Protein AF-A0A7M3M9A0-F1 (afdb_monomer)

pLDDT: mean 87.12, std 10.31, range [49.78, 96.56]

Sequence (170 aa):
MEAQPAGRWWDAVRVPTLIGERALSLLGGESGPVIEDTYGAVWYWLVPLGAAADWTLQRVLSEGAYVAVPPLDRTLGPGPHWRVPFTSDRCLTDAARLHTALLAAMTTVKHCQRCERLTADAVAVGDVHGASGAGRTFYACAACAPCFPRRRDPLAELAATRRALREGRA

Solvent-accessible surface area (backbone atoms only — not comparable to full-atom values): 9447 Å² total; per-residue (Å²): 115,45,79,41,66,22,47,75,78,26,22,30,42,52,33,50,40,72,46,38,56,45,18,48,67,67,44,48,92,66,53,24,20,27,37,35,23,65,80,75,46,30,26,35,38,36,22,54,56,70,62,59,72,84,57,94,52,102,30,65,36,32,74,94,32,74,45,71,44,46,55,88,84,36,63,58,71,84,36,54,11,30,74,34,61,76,39,94,92,33,68,45,20,59,44,71,62,51,52,53,25,42,56,52,20,63,72,47,43,38,58,11,77,80,80,71,43,73,27,73,59,49,38,81,59,49,66,47,80,46,101,81,72,72,52,51,76,39,32,15,30,65,88,51,42,79,77,47,71,78,74,78,56,65,68,59,52,53,51,50,53,56,47,54,60,55,64,78,70,112

Foldseek 3Di:
DDKDAAAPFWKKFKAAQQLVVQLCVQCPPLAFWKKQFQVVNIIIFTAGRCQCVPPPDPGIHHGPDIDDADDQPFQDDHGIGIVPGHDPVRNHHRPVSSVVSSVVSVVQWDQAPPPRDTDNQWDFQDWQDDPPGPIRTHTHHPVCSVVGDPDDDVVVVVVVVVVVVVVVVD

Mean predicted aligned error: 8.73 Å

Secondary structure (DSSP, 8-state):
-EEEETTSSEEEEEEEHHHHHHHHHHHGGG---EEEETTTTEEEEEEETTTTTT--STTEE-TT-EEEEPPTT--S-SSEEEEE--BTTBSS--HHHHHHHHHHHHHH-EEBTTT--EESSPEEEEEE--TTS--EEEEE-TTTGGGSPPPP-HHHHHHHHHHHHHHTT-

Radius of gyration: 22.76 Å; Cα contacts (8 Å, |Δi|>4): 315; chains: 1; bounding box: 50×33×74 Å

Structure (mmCIF, N/CA/C/O backbone):
data_AF-A0A7M3M9A0-F1
#
_entry.id   AF-A0A7M3M9A0-F1
#
loop_
_atom_site.group_PDB
_atom_site.id
_atom_site.type_symbol
_atom_site.label_atom_id
_atom_site.label_alt_id
_atom_site.label_comp_id
_atom_site.label_asym_id
_atom_site.label_entity_id
_atom_site.label_seq_id
_atom_site.pdbx_PDB_ins_code
_atom_site.Cartn_x
_atom_site.Cartn_y
_atom_site.Cartn_z
_atom_site.occupancy
_atom_site.B_iso_or_equiv
_atom_site.auth_seq_id
_atom_site.auth_comp_id
_atom_site.auth_asym_id
_atom_site.auth_atom_id
_atom_site.pdbx_PDB_model_num
ATOM 1 N N . MET A 1 1 ? -6.427 -13.133 18.138 1.00 83.69 1 MET A N 1
ATOM 2 C CA . MET A 1 1 ? -6.920 -12.369 16.974 1.00 83.69 1 MET A CA 1
ATOM 3 C C . MET A 1 1 ? -8.295 -11.885 17.345 1.00 83.69 1 MET A C 1
ATOM 5 O O . MET A 1 1 ? -9.041 -12.672 17.915 1.00 83.69 1 MET A O 1
ATOM 9 N N . GLU A 1 2 ? -8.601 -10.628 17.070 1.00 90.12 2 GLU A N 1
ATOM 10 C CA . GLU A 1 2 ? -9.883 -10.039 17.443 1.00 90.12 2 GLU A CA 1
ATOM 11 C C . GLU A 1 2 ? -10.451 -9.269 16.254 1.00 90.12 2 GLU A C 1
ATOM 13 O O . GLU A 1 2 ? -9.738 -8.498 15.613 1.00 90.12 2 GLU A O 1
ATOM 18 N N . ALA A 1 3 ? -11.716 -9.514 15.919 1.00 91.12 3 ALA A N 1
ATOM 19 C CA . ALA A 1 3 ? -12.400 -8.751 14.885 1.00 91.12 3 ALA A CA 1
ATOM 20 C C . ALA A 1 3 ? -12.836 -7.408 15.478 1.00 91.12 3 ALA A C 1
ATOM 22 O O . ALA A 1 3 ? -13.694 -7.371 16.357 1.00 91.12 3 ALA A O 1
ATOM 23 N N . GLN A 1 4 ? -12.244 -6.317 14.998 1.00 91.81 4 GLN A N 1
ATOM 24 C CA . GLN A 1 4 ? -12.553 -4.966 15.459 1.00 91.81 4 GLN A CA 1
ATOM 25 C C . GLN A 1 4 ? -13.416 -4.236 14.427 1.00 91.81 4 GLN A C 1
ATOM 27 O O . GLN A 1 4 ? -13.124 -4.332 13.229 1.00 91.81 4 GLN A O 1
ATOM 32 N N . PRO A 1 5 ? -14.464 -3.512 14.860 1.00 92.00 5 PRO A N 1
ATOM 33 C CA . PRO A 1 5 ? -15.288 -2.725 13.956 1.00 92.00 5 PRO A CA 1
ATOM 34 C C . PRO A 1 5 ? -14.507 -1.506 13.453 1.00 92.00 5 PRO A C 1
ATOM 36 O O . PRO A 1 5 ? -14.007 -0.705 14.249 1.00 92.00 5 PRO A O 1
ATOM 39 N N . ALA A 1 6 ? -14.437 -1.351 12.134 1.00 89.69 6 ALA A N 1
ATOM 40 C CA . ALA A 1 6 ? -14.007 -0.106 11.516 1.00 89.69 6 ALA A CA 1
ATOM 41 C C . ALA A 1 6 ? -15.109 0.964 11.662 1.00 89.69 6 ALA A C 1
ATOM 43 O O . ALA A 1 6 ? -16.264 0.653 11.960 1.00 89.69 6 ALA A O 1
ATOM 44 N N . GLY A 1 7 ? -14.754 2.240 11.519 1.00 85.00 7 GLY A N 1
ATOM 45 C CA . GLY A 1 7 ? -15.689 3.357 11.678 1.00 85.00 7 GLY A CA 1
ATOM 46 C C . GLY A 1 7 ? -16.005 3.740 13.131 1.00 85.00 7 GLY A C 1
ATOM 47 O O . GLY A 1 7 ? -16.738 4.696 13.362 1.00 85.00 7 GLY A O 1
ATOM 48 N N . ARG A 1 8 ? -15.461 3.030 14.134 1.00 87.81 8 ARG A N 1
ATOM 49 C CA . ARG A 1 8 ? -15.677 3.362 15.557 1.00 87.81 8 ARG A CA 1
ATOM 50 C C . ARG A 1 8 ? -14.569 4.230 16.150 1.00 87.81 8 ARG A C 1
ATOM 52 O O . ARG A 1 8 ? -14.847 5.183 16.870 1.00 87.81 8 ARG A O 1
ATOM 59 N N . TRP A 1 9 ? -13.319 3.879 15.864 1.00 88.88 9 TRP A N 1
ATOM 60 C CA . TRP A 1 9 ? -12.129 4.594 16.352 1.00 88.88 9 TRP A CA 1
ATOM 61 C C . TRP A 1 9 ? -11.147 4.939 15.235 1.00 88.88 9 TRP A C 1
ATOM 63 O O . TRP A 1 9 ? -10.351 5.865 15.364 1.00 88.88 9 TRP A O 1
ATOM 73 N N . TRP A 1 10 ? -11.208 4.185 14.146 1.00 92.62 10 TRP A N 1
ATOM 74 C CA . TRP A 1 10 ? -10.386 4.317 12.957 1.00 92.62 10 TRP A CA 1
ATOM 75 C C . TRP A 1 10 ? -11.162 3.755 11.771 1.00 92.62 10 TRP A C 1
ATOM 77 O O . TRP A 1 10 ? -12.044 2.909 11.946 1.00 92.62 10 TRP A O 1
ATOM 87 N N . ASP A 1 11 ? -10.795 4.198 10.577 1.00 93.12 11 ASP A N 1
ATOM 88 C CA . ASP A 1 11 ? -11.141 3.513 9.334 1.00 93.12 11 ASP A CA 1
ATOM 89 C C . ASP A 1 11 ? -9.946 2.682 8.870 1.00 93.12 11 ASP A C 1
ATOM 91 O O . ASP A 1 11 ? -8.807 2.914 9.289 1.00 93.12 11 ASP A O 1
ATOM 95 N N . ALA A 1 12 ? -10.192 1.690 8.018 1.00 93.75 12 ALA A N 1
ATOM 96 C CA . ALA A 1 12 ? -9.127 0.891 7.432 1.00 93.75 12 ALA A CA 1
ATOM 97 C C . ALA A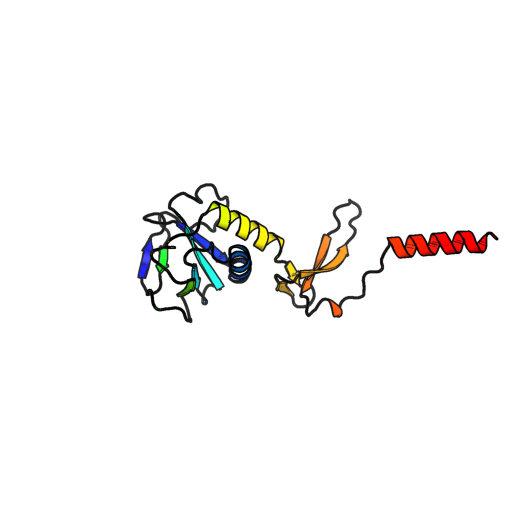 1 12 ? -9.095 1.005 5.914 1.00 93.75 12 ALA A C 1
ATOM 99 O O . ALA A 1 12 ? -10.117 0.903 5.247 1.00 93.75 12 ALA A O 1
ATOM 100 N N . VAL A 1 13 ? -7.903 1.140 5.343 1.00 94.44 13 VAL A N 1
ATOM 101 C CA . VAL A 1 13 ? -7.712 1.128 3.890 1.00 94.44 13 VAL A CA 1
ATOM 102 C C . VAL A 1 13 ? -7.160 -0.231 3.468 1.00 94.44 13 VAL A C 1
ATOM 104 O O . VAL A 1 13 ? -6.024 -0.574 3.793 1.00 94.44 13 VAL A O 1
ATOM 107 N N . ARG A 1 14 ? -7.967 -1.002 2.731 1.00 94.50 14 ARG A N 1
ATOM 108 C CA . ARG A 1 14 ? -7.664 -2.347 2.223 1.00 94.50 14 ARG A CA 1
ATOM 109 C C . ARG A 1 14 ? -6.987 -2.301 0.855 1.00 94.50 14 ARG A C 1
ATOM 111 O O . ARG A 1 14 ? -7.600 -1.938 -0.152 1.00 94.50 14 ARG A O 1
ATOM 118 N N . VAL A 1 15 ? -5.751 -2.780 0.776 1.00 93.25 15 VAL A N 1
ATOM 119 C CA . VAL A 1 15 ? -4.895 -2.652 -0.414 1.00 93.25 15 VAL A CA 1
ATOM 120 C C . VAL A 1 15 ? -4.300 -4.013 -0.801 1.00 93.25 15 VAL A C 1
ATOM 122 O O . VAL A 1 15 ? -3.908 -4.754 0.091 1.00 93.25 15 VAL A O 1
ATOM 125 N N . PRO A 1 16 ? -4.206 -4.389 -2.094 1.00 92.38 16 PRO A N 1
ATOM 126 C CA . PRO A 1 16 ? -3.502 -5.610 -2.506 1.00 92.38 16 PRO A CA 1
ATOM 127 C C . PRO A 1 16 ? -2.022 -5.579 -2.101 1.00 92.38 16 PRO A C 1
ATOM 129 O O . PRO A 1 16 ? -1.397 -4.529 -2.254 1.00 92.38 16 PRO A O 1
ATOM 132 N N . THR A 1 17 ? -1.458 -6.716 -1.667 1.00 92.12 17 THR A N 1
ATOM 133 C CA . THR A 1 17 ? -0.090 -6.823 -1.111 1.00 92.12 17 THR A CA 1
ATOM 134 C C . THR A 1 17 ? 0.947 -6.045 -1.914 1.00 92.12 17 THR A C 1
ATOM 136 O O . THR A 1 17 ? 1.614 -5.191 -1.354 1.00 92.12 17 THR A O 1
ATOM 139 N N . LEU A 1 18 ? 1.033 -6.236 -3.234 1.00 89.94 18 LEU A N 1
ATOM 140 C CA . LEU A 1 18 ? 2.068 -5.576 -4.040 1.00 89.94 18 LEU A CA 1
ATOM 141 C C . LEU A 1 18 ? 1.935 -4.041 -4.085 1.00 89.94 18 LEU A C 1
ATOM 143 O O . LEU A 1 18 ? 2.931 -3.318 -4.088 1.00 89.94 18 LEU A O 1
ATOM 147 N N . ILE A 1 19 ? 0.701 -3.525 -4.122 1.00 92.50 19 ILE A N 1
ATOM 148 C CA . ILE A 1 19 ? 0.466 -2.076 -4.037 1.00 92.50 19 ILE A CA 1
ATOM 149 C C . ILE A 1 19 ? 0.810 -1.588 -2.627 1.00 92.50 19 IL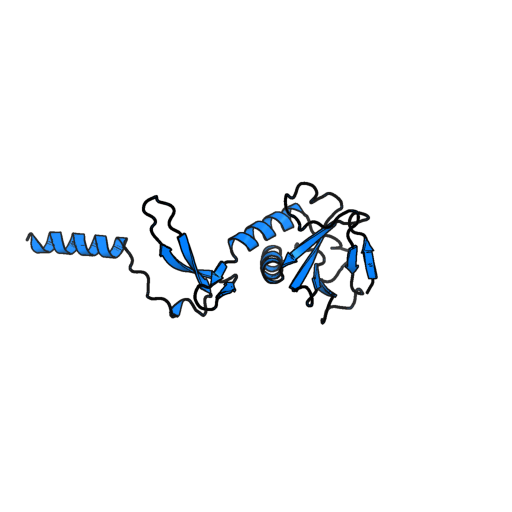E A C 1
ATOM 151 O O . ILE A 1 19 ? 1.420 -0.531 -2.489 1.00 92.50 19 ILE A O 1
ATOM 155 N N . GLY A 1 20 ? 0.472 -2.375 -1.601 1.00 93.88 20 GLY A N 1
ATOM 156 C CA . GLY A 1 20 ? 0.833 -2.112 -0.211 1.00 93.88 20 GLY A CA 1
ATOM 157 C C . GLY A 1 20 ? 2.346 -2.044 -0.002 1.00 93.88 20 GLY A C 1
ATOM 158 O O . GLY A 1 20 ? 2.842 -1.046 0.506 1.00 93.88 20 GLY A O 1
ATOM 159 N N . GLU A 1 21 ? 3.105 -3.033 -0.469 1.00 94.88 21 GLU A N 1
ATOM 160 C CA . GLU A 1 21 ? 4.571 -3.055 -0.394 1.00 94.88 21 GLU A CA 1
ATOM 161 C C . GLU A 1 21 ? 5.181 -1.794 -1.004 1.00 94.88 21 GLU A C 1
ATOM 163 O O . GLU A 1 21 ? 6.038 -1.144 -0.395 1.00 94.88 21 GLU A O 1
ATOM 168 N N . ARG A 1 22 ? 4.702 -1.403 -2.192 1.00 94.75 22 ARG A N 1
ATOM 169 C CA . ARG A 1 22 ? 5.192 -0.200 -2.859 1.00 94.75 22 ARG A CA 1
ATOM 170 C C . ARG A 1 22 ? 4.797 1.074 -2.112 1.00 94.75 22 ARG A C 1
ATOM 172 O O . ARG A 1 22 ? 5.641 1.952 -1.959 1.00 94.75 22 ARG A O 1
ATOM 179 N N . ALA A 1 23 ? 3.560 1.175 -1.633 1.00 95.62 23 ALA A N 1
ATOM 180 C CA . ALA A 1 23 ? 3.096 2.327 -0.865 1.00 95.62 23 ALA A CA 1
ATOM 181 C C . ALA A 1 23 ? 3.852 2.468 0.465 1.00 95.62 23 ALA A C 1
ATOM 183 O O . ALA A 1 23 ? 4.289 3.564 0.800 1.00 95.62 23 ALA A O 1
ATOM 184 N N . LEU A 1 24 ? 4.098 1.363 1.174 1.00 96.44 24 LEU A N 1
ATOM 185 C CA . LEU A 1 24 ? 4.890 1.351 2.403 1.00 96.44 24 LEU A CA 1
ATOM 186 C C . LEU A 1 24 ? 6.330 1.806 2.145 1.00 96.44 24 LEU A C 1
ATOM 188 O O . LEU A 1 24 ? 6.862 2.617 2.896 1.00 96.44 24 LEU A O 1
ATOM 192 N N . SER A 1 25 ? 6.943 1.343 1.051 1.00 95.50 25 SER A N 1
ATOM 193 C CA . SER A 1 25 ? 8.274 1.803 0.642 1.00 95.50 25 SER A CA 1
ATOM 194 C C . SER A 1 25 ? 8.320 3.306 0.339 1.00 95.50 25 SER A C 1
ATOM 196 O O . SER A 1 25 ? 9.374 3.907 0.531 1.00 95.50 25 SER A O 1
ATOM 198 N N . LEU A 1 26 ? 7.226 3.899 -0.151 1.00 94.94 26 LEU A N 1
ATOM 199 C CA . LEU A 1 26 ? 7.127 5.336 -0.431 1.00 94.94 26 LEU A CA 1
ATOM 200 C C . LEU A 1 26 ? 6.850 6.161 0.835 1.00 94.94 26 LEU A C 1
ATOM 202 O O . LEU A 1 26 ? 7.384 7.257 0.959 1.00 94.94 26 LEU A O 1
ATOM 206 N N . LEU A 1 27 ? 6.046 5.638 1.766 1.00 95.00 27 LEU A N 1
ATOM 207 C CA . LEU A 1 27 ? 5.754 6.274 3.058 1.00 95.00 27 LEU A CA 1
ATOM 208 C C . LEU A 1 27 ? 6.948 6.237 4.018 1.00 95.00 27 LEU A C 1
ATOM 210 O O . LEU A 1 27 ? 7.150 7.162 4.802 1.00 95.00 27 LEU A O 1
ATOM 214 N N . GLY A 1 28 ? 7.727 5.153 3.997 1.00 93.75 28 GLY A N 1
ATOM 215 C CA . GLY A 1 28 ? 8.839 4.958 4.920 1.00 93.75 28 GLY A CA 1
ATOM 216 C C . GLY A 1 28 ? 8.404 5.082 6.386 1.00 93.75 28 GLY A C 1
ATOM 217 O O . GLY A 1 28 ? 7.400 4.505 6.803 1.00 93.75 28 GLY A O 1
ATOM 218 N N . GLY A 1 29 ? 9.162 5.854 7.171 1.00 90.62 29 GLY A N 1
ATOM 219 C CA . GLY A 1 29 ? 8.928 6.044 8.610 1.00 90.62 29 GLY A CA 1
ATOM 220 C C . GLY A 1 29 ? 7.674 6.847 8.977 1.00 90.62 29 GLY A C 1
ATOM 221 O O . GLY A 1 29 ? 7.371 6.976 10.161 1.00 90.62 29 GLY A O 1
ATOM 222 N N . GLU A 1 30 ? 6.953 7.385 7.991 1.00 91.25 30 GLU A N 1
ATOM 223 C CA . GLU A 1 30 ? 5.688 8.099 8.202 1.00 91.25 30 GLU A CA 1
ATOM 224 C C . GLU A 1 30 ? 4.472 7.163 8.215 1.00 91.25 30 GLU A C 1
ATOM 226 O O . GLU A 1 30 ? 3.360 7.595 8.518 1.00 91.25 30 GLU A O 1
ATOM 231 N N . SER A 1 31 ? 4.658 5.878 7.892 1.00 94.50 31 SER A N 1
ATOM 232 C CA . SER A 1 31 ? 3.590 4.895 8.044 1.00 94.50 31 SER A CA 1
ATOM 233 C C . SER A 1 31 ? 3.317 4.628 9.524 1.00 94.50 31 SER A C 1
ATOM 235 O O . SER A 1 31 ? 4.219 4.281 10.285 1.00 94.50 31 SER A O 1
ATOM 237 N N . GLY A 1 32 ? 2.045 4.711 9.902 1.00 94.44 32 GLY A N 1
ATOM 238 C CA . GLY A 1 32 ? 1.504 4.050 11.082 1.00 94.44 32 GLY A CA 1
ATOM 239 C C . GLY A 1 32 ? 1.357 2.535 10.869 1.00 94.44 32 GLY A C 1
ATOM 240 O O . GLY A 1 32 ? 2.000 1.960 9.977 1.00 94.44 32 GLY A O 1
ATOM 241 N N . PRO A 1 33 ? 0.516 1.870 11.676 1.00 94.25 33 PRO A N 1
ATOM 242 C CA . PRO A 1 33 ? 0.473 0.422 11.751 1.00 94.25 33 PRO A CA 1
ATOM 243 C C . PRO A 1 33 ? -0.193 -0.185 10.519 1.00 94.25 33 PRO A C 1
ATOM 245 O O . PRO A 1 33 ? -1.146 0.362 9.954 1.00 94.25 33 PRO A O 1
ATOM 248 N N . VAL A 1 34 ? 0.309 -1.353 10.126 1.00 96.44 34 VAL A N 1
ATOM 249 C CA . VAL A 1 34 ? -0.142 -2.073 8.933 1.00 96.44 34 VAL A CA 1
ATOM 250 C C . VAL A 1 34 ? -0.355 -3.526 9.285 1.00 96.44 34 VAL A C 1
ATOM 252 O O . VAL A 1 34 ? 0.556 -4.186 9.788 1.00 96.44 34 VAL A O 1
ATOM 255 N N . ILE A 1 35 ? -1.543 -4.031 8.980 1.00 96.56 35 ILE A N 1
ATOM 256 C CA . ILE A 1 35 ? -1.877 -5.446 9.114 1.00 96.56 35 ILE A CA 1
ATOM 257 C C . ILE A 1 35 ? -1.743 -6.084 7.740 1.00 96.56 35 ILE A C 1
ATOM 259 O O . ILE A 1 35 ? -2.402 -5.652 6.800 1.00 96.56 35 ILE A O 1
ATOM 263 N N . GLU A 1 36 ? -0.930 -7.123 7.619 1.00 96.19 36 GLU A N 1
ATOM 264 C CA . GLU A 1 36 ? -0.883 -7.972 6.435 1.00 96.19 36 GLU A CA 1
ATOM 265 C C . GLU A 1 36 ? -1.715 -9.233 6.671 1.00 96.19 36 GLU A C 1
ATOM 267 O O . GLU A 1 36 ? -1.503 -9.957 7.642 1.00 96.19 36 GLU A O 1
ATOM 272 N N . ASP A 1 37 ? -2.647 -9.510 5.762 1.00 95.00 37 ASP A N 1
ATOM 273 C CA . ASP A 1 37 ? -3.382 -10.766 5.692 1.00 95.00 37 ASP A CA 1
ATOM 274 C C . ASP A 1 37 ? -2.914 -11.572 4.476 1.00 95.00 37 ASP A C 1
ATOM 276 O O . ASP A 1 37 ? -3.313 -11.329 3.330 1.00 95.00 37 ASP A O 1
ATOM 280 N N . THR A 1 38 ? -2.061 -12.564 4.741 1.00 92.62 38 THR A N 1
ATOM 281 C CA . THR A 1 38 ? -1.487 -13.412 3.691 1.00 92.62 38 THR A CA 1
ATOM 282 C C . THR A 1 38 ? -2.506 -14.340 3.039 1.00 92.62 38 THR A C 1
ATOM 284 O O . THR A 1 38 ? -2.257 -14.794 1.926 1.00 92.62 38 THR A O 1
ATOM 287 N N . TYR A 1 39 ? -3.653 -14.617 3.674 1.00 90.94 39 TYR A N 1
ATOM 288 C CA . TYR A 1 39 ? -4.701 -15.430 3.051 1.00 90.94 39 TYR A CA 1
ATOM 289 C C . TYR A 1 39 ? -5.456 -14.645 1.981 1.00 90.94 39 TYR A C 1
ATOM 291 O O . TYR A 1 39 ? -5.784 -15.185 0.927 1.00 90.94 39 TYR A O 1
ATOM 299 N N . GLY A 1 40 ? -5.710 -13.363 2.240 1.00 89.06 40 GLY A N 1
ATOM 300 C CA . GLY A 1 40 ? -6.389 -12.473 1.302 1.00 89.06 40 GLY A CA 1
ATOM 301 C C . GLY A 1 40 ? -5.465 -11.779 0.299 1.00 89.06 40 GLY A C 1
ATOM 302 O O . GLY A 1 40 ? -5.977 -11.089 -0.582 1.00 89.06 40 GLY A O 1
ATOM 303 N N . ALA A 1 41 ? -4.140 -11.916 0.448 1.00 92.44 41 ALA A N 1
ATOM 304 C CA . ALA A 1 41 ? -3.130 -11.129 -0.268 1.00 92.44 41 ALA A CA 1
ATOM 305 C C . ALA A 1 41 ? -3.435 -9.618 -0.219 1.00 92.44 41 ALA A C 1
ATOM 307 O O . ALA A 1 41 ? -3.370 -8.899 -1.226 1.00 92.44 41 ALA A O 1
ATOM 308 N N . VAL A 1 42 ? -3.835 -9.149 0.966 1.00 93.81 42 VAL A N 1
ATOM 309 C CA . VAL A 1 42 ? -4.202 -7.756 1.218 1.00 93.81 42 VAL A CA 1
ATOM 310 C C . VAL A 1 42 ? -3.631 -7.249 2.522 1.00 93.81 42 VAL A C 1
ATOM 312 O O . VAL A 1 42 ? -3.452 -7.992 3.482 1.00 93.81 42 VAL A O 1
ATOM 315 N N . TRP A 1 43 ? -3.369 -5.954 2.544 1.00 95.56 43 TRP A N 1
ATOM 316 C CA . TRP A 1 43 ? -2.939 -5.216 3.713 1.00 95.56 43 TRP A CA 1
ATOM 317 C C . TRP A 1 43 ? -4.022 -4.224 4.132 1.00 95.56 43 TRP A C 1
ATOM 319 O O . TRP A 1 43 ? -4.812 -3.768 3.300 1.00 95.56 43 TRP A O 1
ATOM 329 N N . TYR A 1 44 ? -4.026 -3.873 5.412 1.00 95.88 44 TYR A N 1
ATOM 330 C CA . TYR A 1 44 ? -4.915 -2.888 6.012 1.00 95.88 44 TYR A CA 1
ATOM 331 C C . TYR A 1 44 ? -4.079 -1.828 6.718 1.00 95.88 44 TYR A C 1
ATOM 333 O O . TYR A 1 44 ? -3.356 -2.131 7.669 1.00 95.88 44 TYR A O 1
ATOM 341 N N . TRP A 1 45 ? -4.195 -0.587 6.257 1.00 96.12 45 TRP A N 1
ATOM 342 C CA . TRP A 1 45 ? -3.723 0.580 6.999 1.00 96.12 45 TRP A CA 1
ATOM 343 C C . TRP A 1 45 ? -4.821 1.089 7.909 1.00 96.12 45 TRP A C 1
ATOM 345 O O . TRP A 1 45 ? -5.949 1.227 7.447 1.00 96.12 45 TRP A O 1
ATOM 355 N N . LEU A 1 46 ? -4.481 1.426 9.150 1.00 95.06 46 LEU A N 1
ATOM 356 C CA . LEU A 1 46 ? -5.400 2.119 10.050 1.00 95.06 46 LEU A CA 1
ATOM 357 C C . LEU A 1 46 ? -5.223 3.629 9.877 1.00 95.06 46 LEU A C 1
ATOM 359 O O . LEU A 1 46 ? -4.103 4.135 9.974 1.00 95.06 46 LEU A O 1
ATOM 363 N N . VAL A 1 47 ? -6.313 4.344 9.619 1.00 94.69 47 VAL A N 1
ATOM 364 C CA . VAL A 1 47 ? -6.328 5.802 9.428 1.00 94.69 47 VAL A CA 1
ATOM 365 C C . VAL A 1 47 ? -7.335 6.456 10.381 1.00 94.69 47 VAL A C 1
ATOM 367 O O . VAL A 1 47 ? -8.246 5.776 10.864 1.00 94.69 47 VAL A O 1
ATOM 370 N N . PRO A 1 48 ? -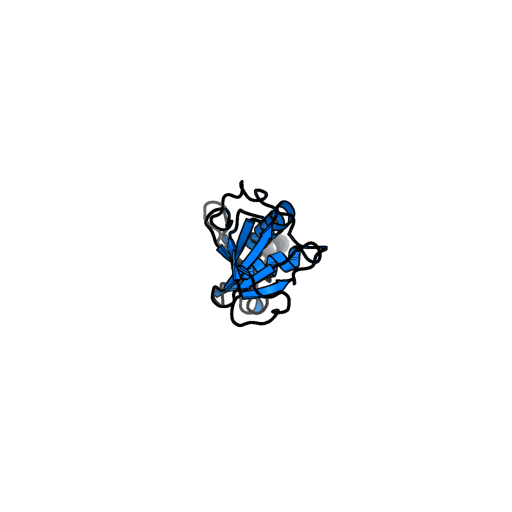7.202 7.763 10.681 1.00 94.19 48 PRO A N 1
ATOM 371 C CA . PRO A 1 48 ? -8.182 8.466 11.497 1.00 94.19 48 PRO A CA 1
ATOM 372 C C . PRO A 1 48 ? -9.596 8.343 10.935 1.00 94.19 48 PRO A C 1
ATOM 374 O O . PRO A 1 48 ? -9.803 8.348 9.721 1.00 94.19 48 PRO A O 1
ATOM 377 N N . LEU A 1 49 ? -10.563 8.245 11.844 1.00 92.38 49 LEU A N 1
ATOM 378 C CA . LEU A 1 49 ? -11.974 8.115 11.510 1.00 92.38 49 LEU A CA 1
ATOM 379 C C . LEU A 1 49 ? -12.440 9.256 10.592 1.00 92.38 49 LEU A C 1
ATOM 381 O O . LEU A 1 49 ? -12.219 10.429 10.891 1.00 92.38 49 LEU A O 1
ATOM 385 N N . GLY A 1 50 ? -13.086 8.911 9.481 1.00 89.19 50 GLY A N 1
ATOM 386 C CA . GLY A 1 50 ? -13.607 9.846 8.488 1.00 89.19 50 GLY A CA 1
ATOM 387 C C . GLY A 1 50 ? -12.546 10.480 7.583 1.00 89.19 50 GLY A C 1
ATOM 388 O O . GLY A 1 50 ? -12.905 11.148 6.617 1.00 89.19 50 GLY A O 1
ATOM 389 N N . ALA A 1 51 ? -11.249 10.260 7.829 1.00 89.19 51 ALA A N 1
ATOM 390 C CA . ALA A 1 51 ? -10.175 10.916 7.076 1.00 89.19 51 ALA A CA 1
ATOM 391 C C . ALA A 1 51 ? -10.024 10.410 5.630 1.00 89.19 51 ALA A C 1
ATOM 393 O O . ALA A 1 51 ? -9.318 11.027 4.835 1.00 89.19 51 ALA A O 1
ATOM 394 N N . ALA A 1 52 ? -10.673 9.294 5.294 1.00 83.94 52 ALA A N 1
ATOM 395 C CA . ALA A 1 52 ? -10.740 8.747 3.942 1.00 83.94 52 ALA A CA 1
ATOM 396 C C . ALA A 1 52 ? -12.180 8.705 3.389 1.00 83.94 52 ALA A C 1
ATOM 398 O O . ALA A 1 52 ? -12.455 7.969 2.443 1.00 83.94 52 ALA A O 1
ATOM 399 N N . ALA A 1 53 ? -13.116 9.458 3.982 1.00 82.62 53 ALA A N 1
ATOM 400 C CA . ALA A 1 53 ? -14.537 9.404 3.624 1.00 82.62 53 ALA A CA 1
ATOM 401 C C . ALA A 1 53 ? -14.833 9.861 2.183 1.00 82.62 53 ALA A C 1
ATOM 403 O O . ALA A 1 53 ? -15.804 9.412 1.579 1.00 82.62 53 ALA A O 1
ATOM 404 N N . ASP A 1 54 ? -14.000 10.739 1.625 1.00 83.62 54 ASP A N 1
ATOM 405 C CA . ASP A 1 54 ? -14.109 11.257 0.260 1.00 83.62 54 ASP A CA 1
ATOM 406 C C . ASP A 1 54 ? -13.387 10.384 -0.782 1.00 83.62 54 ASP A C 1
ATOM 408 O O . ASP A 1 54 ? -13.472 10.641 -1.989 1.00 83.62 54 ASP A O 1
ATOM 412 N N . TRP A 1 55 ? -12.697 9.320 -0.356 1.00 85.31 55 TRP A N 1
ATOM 413 C CA . TRP A 1 55 ? -11.960 8.464 -1.278 1.00 85.31 55 TRP A CA 1
ATOM 414 C C . TRP A 1 55 ? -12.933 7.619 -2.088 1.00 85.31 55 TRP A C 1
ATOM 416 O O . TRP A 1 55 ? -13.665 6.775 -1.576 1.00 85.31 55 TRP A O 1
ATOM 426 N N . THR A 1 56 ? -12.901 7.802 -3.402 1.00 62.78 56 THR A N 1
ATOM 427 C CA . THR A 1 56 ? -13.846 7.190 -4.343 1.00 62.78 56 THR A CA 1
ATOM 428 C C . THR A 1 56 ? -13.437 5.762 -4.726 1.00 62.78 56 THR A C 1
ATOM 430 O O . THR A 1 56 ? -13.402 5.387 -5.897 1.00 62.78 56 THR A O 1
ATOM 433 N N . LEU A 1 57 ? -13.074 4.939 -3.738 1.00 56.81 57 LEU A N 1
ATOM 434 C CA . LEU A 1 57 ? -12.609 3.569 -3.947 1.00 56.81 57 LEU A CA 1
ATOM 435 C C . LEU A 1 57 ? -13.262 2.613 -2.944 1.00 56.81 57 LEU A C 1
ATOM 437 O O . LEU A 1 57 ? -13.299 2.886 -1.750 1.00 56.81 57 LEU A O 1
ATOM 441 N N . GLN A 1 58 ? -13.667 1.428 -3.422 1.00 59.69 58 GLN A N 1
ATOM 442 C CA . GLN A 1 58 ? -14.200 0.280 -2.654 1.00 59.69 58 GLN A CA 1
ATOM 443 C C . GLN A 1 58 ? -13.189 -0.336 -1.652 1.00 59.69 58 GLN A C 1
ATOM 445 O O . GLN A 1 58 ? -13.202 -1.537 -1.384 1.00 59.69 58 GLN A O 1
ATOM 450 N N . ARG A 1 59 ? -12.226 0.453 -1.176 1.00 73.69 59 ARG A N 1
ATOM 451 C CA . ARG A 1 59 ? -11.074 0.029 -0.380 1.00 73.69 59 ARG A CA 1
ATOM 452 C C . ARG A 1 59 ? -11.087 0.600 1.032 1.00 73.69 59 ARG A C 1
ATOM 454 O O . ARG A 1 59 ? -10.364 0.064 1.862 1.00 73.69 59 ARG A O 1
ATOM 461 N N . VAL A 1 60 ? -11.884 1.632 1.313 1.00 85.06 60 VAL A N 1
ATOM 462 C CA . VAL A 1 60 ? -12.060 2.146 2.676 1.00 85.06 60 VAL A CA 1
ATOM 463 C C . VAL A 1 60 ? -13.121 1.309 3.384 1.00 85.06 60 VAL A C 1
ATOM 465 O O . VAL A 1 60 ? -14.234 1.143 2.892 1.00 85.06 60 VAL A O 1
ATOM 468 N N . LEU A 1 61 ? -12.739 0.742 4.517 1.00 86.38 61 LEU A N 1
ATOM 469 C CA . LEU A 1 61 ? -13.583 0.009 5.441 1.00 86.38 61 LEU A CA 1
ATOM 470 C C . LEU A 1 61 ? -13.888 0.946 6.603 1.00 86.38 61 LEU A C 1
ATOM 472 O O . LEU A 1 61 ? -12.973 1.355 7.318 1.00 86.38 61 LEU A O 1
ATOM 476 N N . SER A 1 62 ? -15.161 1.281 6.756 1.00 84.00 62 SER A N 1
ATOM 477 C CA . SER A 1 62 ? -15.680 2.168 7.793 1.00 84.00 62 SER A CA 1
ATOM 478 C C . SER A 1 62 ? -16.829 1.468 8.527 1.00 84.00 62 SER A C 1
ATOM 480 O O . SER A 1 62 ? -16.774 0.252 8.734 1.00 84.00 62 SER A O 1
ATOM 482 N N . GLU A 1 63 ? -17.853 2.207 8.950 1.00 85.31 63 GLU A N 1
ATOM 483 C CA . GLU A 1 63 ? -18.962 1.676 9.737 1.00 85.31 63 GLU A CA 1
ATOM 484 C C . GLU A 1 63 ? -19.591 0.423 9.097 1.00 85.31 63 GLU A C 1
ATOM 486 O O . GLU A 1 63 ? -19.872 0.370 7.900 1.00 85.31 63 GLU A O 1
ATOM 491 N N . GLY A 1 64 ? -19.787 -0.616 9.914 1.00 83.06 64 GLY A N 1
ATOM 492 C CA . GLY A 1 64 ? -20.340 -1.906 9.488 1.00 83.06 64 GLY A CA 1
ATOM 493 C C . GLY A 1 64 ? -19.319 -2.898 8.915 1.00 83.06 64 GLY A C 1
ATOM 494 O O . GLY A 1 64 ? -19.660 -4.066 8.725 1.00 83.06 64 GLY A O 1
ATOM 495 N N . ALA A 1 65 ? -18.067 -2.487 8.689 1.00 89.38 65 ALA A N 1
ATOM 496 C CA . ALA A 1 65 ? -16.976 -3.386 8.318 1.00 89.38 65 ALA A CA 1
ATOM 497 C C . ALA A 1 65 ? -16.145 -3.818 9.538 1.00 89.38 65 ALA A C 1
ATOM 499 O O . ALA A 1 65 ? -16.050 -3.109 10.538 1.00 89.38 65 ALA A O 1
ATOM 500 N N . TYR A 1 66 ? -15.499 -4.982 9.438 1.00 90.38 66 TYR A N 1
ATOM 501 C CA . TYR A 1 66 ? -14.620 -5.518 10.479 1.00 90.38 66 TYR A CA 1
ATOM 502 C C . TYR A 1 66 ? -13.241 -5.834 9.911 1.00 90.38 66 TYR A C 1
ATOM 504 O O . TYR A 1 66 ? -13.122 -6.368 8.807 1.00 90.38 66 TYR A O 1
ATOM 512 N N . VAL A 1 67 ? -12.201 -5.555 10.695 1.00 92.69 67 VAL A N 1
ATOM 513 C CA . VAL A 1 67 ? -10.821 -5.951 10.391 1.00 92.69 67 VAL A CA 1
ATOM 514 C C . VAL A 1 67 ? -10.334 -6.898 11.475 1.00 92.69 67 VAL A C 1
ATOM 516 O O . VAL A 1 67 ? -10.526 -6.659 12.667 1.00 92.69 67 VAL A O 1
ATOM 519 N N . ALA A 1 68 ? -9.692 -7.987 11.062 1.00 93.38 68 ALA A N 1
ATOM 520 C CA . ALA A 1 68 ? -9.024 -8.895 11.978 1.00 93.38 68 ALA A CA 1
ATOM 521 C C . ALA A 1 68 ? -7.738 -8.241 12.500 1.00 93.38 68 ALA A C 1
ATOM 523 O O . ALA A 1 68 ? -6.729 -8.191 11.797 1.00 93.38 68 ALA A O 1
ATOM 524 N N . VAL A 1 69 ? -7.775 -7.749 13.737 1.00 93.88 69 VAL A N 1
ATOM 525 C CA . VAL A 1 69 ? -6.625 -7.130 14.396 1.00 93.88 69 VAL A CA 1
ATOM 526 C C . VAL A 1 69 ? -5.801 -8.219 15.101 1.00 93.88 69 VAL A C 1
ATOM 528 O O . VAL A 1 69 ? -6.334 -8.993 15.914 1.00 93.88 69 VAL A O 1
ATOM 531 N N . PRO A 1 70 ? -4.505 -8.353 14.769 1.00 94.56 70 PRO A N 1
ATOM 532 C CA . PRO A 1 70 ? -3.637 -9.329 15.409 1.00 94.56 70 PRO A CA 1
ATOM 533 C C . PRO A 1 70 ? -3.197 -8.872 16.815 1.00 94.56 70 PRO A C 1
ATOM 535 O O . PRO A 1 70 ? -3.153 -7.673 17.088 1.00 94.56 70 PRO A O 1
ATOM 538 N N . PRO A 1 71 ? -2.837 -9.810 17.717 1.00 92.44 71 PRO A N 1
ATOM 539 C CA . PRO A 1 71 ? -2.136 -9.478 18.963 1.00 92.44 71 PRO A CA 1
ATOM 540 C C . PRO A 1 71 ? -0.888 -8.622 18.699 1.00 92.44 71 PRO A C 1
ATOM 542 O O . PRO A 1 71 ? -0.263 -8.781 17.651 1.00 92.44 71 PRO A O 1
ATOM 545 N N . LEU A 1 72 ? -0.526 -7.723 19.622 1.00 90.44 72 LEU A N 1
ATOM 546 C CA . LEU A 1 72 ? 0.550 -6.731 19.428 1.00 90.44 72 LEU A CA 1
ATOM 547 C C . LEU A 1 72 ? 1.914 -7.345 19.065 1.00 90.44 72 LEU A C 1
ATOM 549 O O . LEU A 1 72 ? 2.691 -6.736 18.338 1.00 90.44 72 LEU A O 1
ATOM 553 N N . ASP A 1 73 ? 2.192 -8.553 19.543 1.00 91.25 73 ASP A N 1
ATOM 554 C CA . ASP A 1 73 ? 3.436 -9.298 19.335 1.00 91.25 73 ASP A CA 1
ATOM 555 C C . ASP A 1 73 ? 3.447 -10.149 18.053 1.00 91.25 73 ASP A C 1
ATOM 557 O O . ASP A 1 73 ? 4.485 -10.688 17.663 1.00 91.25 73 ASP A O 1
ATOM 561 N N . ARG A 1 74 ? 2.312 -10.272 17.355 1.00 94.12 74 ARG A N 1
ATOM 562 C CA . ARG A 1 74 ? 2.200 -11.125 16.168 1.00 94.12 74 ARG A CA 1
ATOM 563 C C . ARG A 1 74 ? 2.674 -10.392 14.915 1.00 94.12 74 ARG A C 1
ATOM 565 O O . ARG A 1 74 ? 1.895 -9.703 14.263 1.00 94.12 74 ARG A O 1
ATOM 572 N N . THR A 1 75 ? 3.926 -10.619 14.535 1.00 94.38 75 THR A N 1
ATOM 573 C CA . THR A 1 75 ? 4.578 -10.033 13.344 1.00 94.38 75 THR A CA 1
ATOM 574 C C . THR A 1 75 ? 4.850 -11.039 12.223 1.00 94.38 75 THR A C 1
ATOM 576 O O . THR A 1 75 ? 5.451 -10.692 11.210 1.00 94.38 75 THR A O 1
ATOM 579 N N . LEU A 1 76 ? 4.417 -12.292 12.38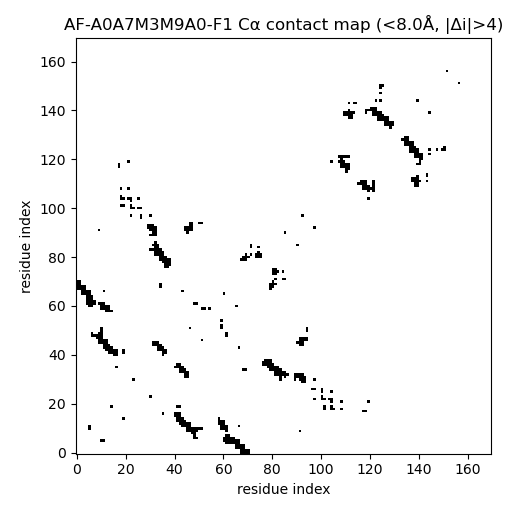5 1.00 91.00 76 LEU A N 1
ATOM 580 C CA . LEU A 1 76 ? 4.637 -13.366 11.417 1.00 91.00 76 LEU A CA 1
ATOM 581 C C . LEU A 1 76 ? 3.324 -14.049 11.027 1.00 91.00 76 LEU A C 1
ATOM 583 O O . LEU A 1 76 ? 2.425 -14.241 11.853 1.00 91.00 76 LEU A O 1
ATOM 587 N N . GLY A 1 77 ? 3.250 -14.432 9.752 1.00 88.50 77 GLY A N 1
ATOM 588 C CA . GLY A 1 77 ? 2.163 -15.228 9.193 1.00 88.50 77 GLY A CA 1
ATOM 589 C C . GLY A 1 77 ? 2.213 -16.712 9.602 1.00 88.50 77 GLY A C 1
ATOM 590 O O . GLY A 1 77 ? 3.145 -17.147 10.281 1.00 88.50 77 GLY A O 1
ATOM 591 N N . PRO A 1 78 ? 1.220 -17.513 9.175 1.00 88.88 78 PRO A N 1
ATOM 592 C CA . PRO A 1 78 ? 0.178 -17.161 8.205 1.00 88.88 78 PRO A CA 1
ATOM 593 C C . PRO A 1 78 ? -0.992 -16.351 8.797 1.00 88.88 78 PRO A C 1
ATOM 595 O O . PRO A 1 78 ? -1.199 -16.312 10.015 1.00 88.88 78 PRO A O 1
ATOM 598 N N . GLY A 1 79 ? -1.772 -15.725 7.910 1.00 90.88 79 GLY A N 1
ATOM 599 C CA . GLY A 1 79 ? -2.947 -14.911 8.233 1.00 90.88 79 GLY A CA 1
ATOM 600 C C . GLY A 1 79 ? -2.610 -13.495 8.710 1.00 90.88 79 GLY A C 1
ATOM 601 O O . GLY A 1 79 ? -1.467 -13.059 8.550 1.00 90.88 79 GLY A O 1
ATOM 602 N N . PRO A 1 80 ? -3.587 -12.781 9.302 1.00 94.75 80 PRO A N 1
ATOM 603 C CA . PRO A 1 80 ? -3.402 -11.433 9.829 1.00 94.75 80 PRO A CA 1
ATOM 604 C C . PRO A 1 80 ? -2.243 -11.343 10.830 1.00 94.75 80 PRO A C 1
ATOM 606 O O . PRO A 1 80 ? -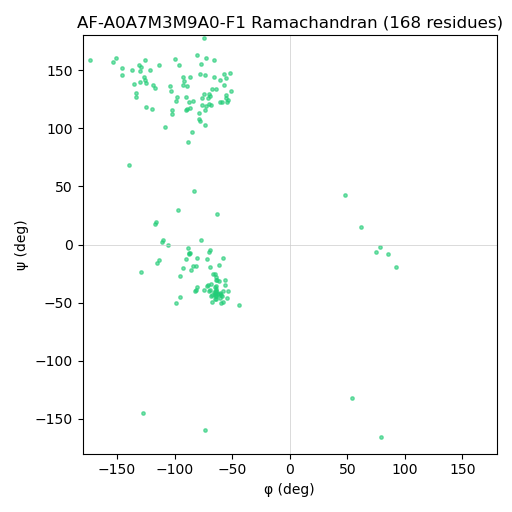2.225 -12.045 11.848 1.00 94.75 80 PRO A O 1
ATOM 609 N N . HIS A 1 81 ? -1.281 -10.474 10.540 1.00 96.12 81 HIS A N 1
ATOM 610 C CA . HIS A 1 81 ? -0.144 -10.149 11.397 1.00 96.12 81 HIS A CA 1
ATOM 611 C C . HIS A 1 81 ? 0.317 -8.708 11.146 1.00 96.12 81 HIS A C 1
ATOM 613 O O . HIS A 1 81 ? -0.009 -8.107 10.123 1.00 96.12 81 HIS A O 1
ATOM 619 N N . TRP A 1 82 ? 1.057 -8.130 12.086 1.00 96.12 82 TRP A N 1
ATOM 620 C CA . TRP A 1 82 ? 1.610 -6.792 11.933 1.00 96.12 82 TRP A CA 1
ATOM 621 C C . TRP A 1 82 ? 2.769 -6.803 10.942 1.00 96.12 82 TRP A C 1
ATOM 623 O O . TRP A 1 82 ? 3.818 -7.390 11.204 1.00 96.12 82 TRP A O 1
ATOM 633 N N . ARG A 1 83 ? 2.588 -6.102 9.823 1.00 95.69 83 ARG A N 1
ATOM 634 C CA . ARG A 1 83 ? 3.661 -5.773 8.882 1.00 95.69 83 ARG A CA 1
ATOM 635 C C . ARG A 1 83 ? 4.443 -4.548 9.344 1.00 95.69 83 ARG A C 1
ATOM 637 O O . ARG A 1 83 ? 5.666 -4.520 9.246 1.00 95.69 83 ARG A O 1
ATOM 644 N N . VAL A 1 84 ? 3.725 -3.562 9.875 1.00 95.19 84 VAL A N 1
ATOM 645 C CA . VAL A 1 84 ? 4.280 -2.458 10.662 1.00 95.19 84 VAL A CA 1
ATOM 646 C C . VAL A 1 84 ? 3.629 -2.549 12.041 1.00 95.19 84 VAL A C 1
ATOM 648 O O . VAL A 1 84 ? 2.398 -2.453 12.108 1.00 95.19 84 VAL A O 1
ATOM 651 N N . PRO A 1 85 ? 4.405 -2.792 13.115 1.00 91.19 85 PRO A N 1
ATOM 652 C CA . PRO A 1 85 ? 3.865 -2.926 14.461 1.00 91.19 85 PRO A CA 1
ATOM 653 C C . PRO A 1 85 ? 3.080 -1.699 14.902 1.00 91.19 85 PRO A C 1
ATOM 655 O O . PRO A 1 85 ? 3.428 -0.563 14.581 1.00 91.19 85 PRO A O 1
ATOM 658 N N . PHE A 1 86 ? 2.047 -1.944 15.695 1.00 86.06 86 PHE A N 1
ATOM 659 C CA . PHE A 1 86 ? 1.380 -0.891 16.437 1.00 86.06 86 PHE A CA 1
ATOM 660 C C . PHE A 1 86 ? 2.299 -0.361 17.539 1.00 86.06 86 PHE A C 1
ATOM 662 O O . PHE A 1 86 ? 2.791 -1.126 18.370 1.00 86.06 86 PHE A O 1
ATOM 669 N N . THR A 1 87 ? 2.487 0.955 17.576 1.00 81.88 87 THR A N 1
ATOM 670 C CA . THR A 1 87 ? 3.161 1.647 18.675 1.00 81.88 87 THR A CA 1
ATOM 671 C C . THR A 1 87 ? 2.302 2.821 19.137 1.00 81.88 87 THR A C 1
ATOM 673 O O . THR A 1 87 ? 1.540 3.399 18.362 1.00 81.88 87 THR A O 1
ATOM 676 N N . SER A 1 88 ? 2.377 3.174 20.420 1.00 78.00 88 SER A N 1
ATOM 677 C CA . SER A 1 88 ? 1.541 4.239 20.995 1.00 78.00 88 SER A CA 1
ATOM 678 C C . SER A 1 88 ? 1.833 5.627 20.411 1.00 78.00 88 SER A C 1
ATOM 680 O O . SER A 1 88 ? 0.945 6.474 20.400 1.00 78.00 88 SER A O 1
ATOM 682 N N . ASP A 1 89 ? 3.044 5.854 19.898 1.00 78.00 89 ASP A N 1
ATOM 683 C CA . ASP A 1 89 ? 3.465 7.074 19.197 1.00 78.00 89 ASP A CA 1
ATOM 684 C C . ASP A 1 89 ? 3.031 7.115 17.719 1.00 78.00 89 ASP A C 1
ATOM 686 O O . ASP A 1 89 ? 2.997 8.189 17.122 1.00 78.00 89 ASP A O 1
ATOM 690 N N . ARG A 1 90 ? 2.679 5.967 17.126 1.00 75.94 90 ARG A N 1
ATOM 691 C CA . ARG A 1 90 ? 2.235 5.821 15.729 1.00 75.94 90 ARG A CA 1
ATOM 692 C C . ARG A 1 90 ? 1.079 4.831 15.650 1.00 75.94 90 ARG A C 1
ATOM 694 O O . ARG A 1 90 ? 1.207 3.730 15.124 1.00 75.94 90 ARG A O 1
ATOM 701 N N . CYS A 1 91 ? -0.064 5.233 16.195 1.00 86.31 91 CYS A N 1
ATOM 702 C CA . CYS A 1 91 ? -1.256 4.392 16.249 1.00 86.31 91 CYS A CA 1
ATOM 703 C C . CYS A 1 91 ? -2.103 4.434 14.966 1.00 86.31 91 CYS A C 1
ATOM 705 O O . CYS A 1 91 ? -2.902 3.526 14.753 1.00 86.31 91 CYS A O 1
ATOM 707 N N . LEU A 1 92 ? -1.929 5.454 14.114 1.00 92.94 92 LEU A N 1
ATOM 708 C CA . LEU A 1 92 ? -2.669 5.659 12.864 1.00 92.94 92 LEU A CA 1
ATOM 709 C C . LEU A 1 92 ? -1.767 6.300 11.801 1.00 92.94 92 LEU A C 1
ATOM 711 O O . LEU A 1 92 ? -0.847 7.048 12.130 1.00 92.94 92 LEU A O 1
ATOM 715 N N . THR A 1 93 ? -2.051 6.031 10.530 1.00 95.19 93 THR A N 1
ATOM 716 C CA . THR A 1 93 ? -1.375 6.662 9.391 1.00 95.19 93 THR A CA 1
ATOM 717 C C . THR A 1 93 ? -2.138 7.898 8.931 1.00 95.19 93 THR A C 1
ATOM 719 O O . THR A 1 93 ? -3.361 7.864 8.804 1.00 95.19 93 THR A O 1
ATOM 722 N N . ASP A 1 94 ? -1.418 8.978 8.623 1.00 94.25 94 ASP A N 1
ATOM 723 C CA . ASP A 1 94 ? -2.001 10.156 7.979 1.00 94.25 94 ASP A CA 1
ATOM 724 C C . ASP A 1 94 ? -2.639 9.780 6.630 1.00 94.25 94 ASP A C 1
ATOM 726 O O . ASP A 1 94 ? -1.981 9.232 5.736 1.00 94.25 94 ASP A O 1
ATOM 730 N N . ALA A 1 95 ? -3.934 10.066 6.486 1.00 93.56 95 ALA A N 1
ATOM 731 C CA . ALA A 1 95 ? -4.703 9.647 5.323 1.00 93.56 95 ALA A CA 1
ATOM 732 C C . ALA A 1 95 ? -4.200 10.321 4.035 1.00 93.56 95 ALA A C 1
ATOM 734 O O . ALA A 1 95 ? -4.015 9.641 3.029 1.00 93.56 95 ALA A O 1
ATOM 735 N N . ALA A 1 96 ? -3.901 11.622 4.044 1.00 92.31 96 ALA A N 1
ATOM 736 C CA . ALA A 1 96 ? -3.467 12.339 2.843 1.00 92.31 96 ALA A CA 1
ATOM 737 C C . ALA A 1 96 ? -2.120 11.817 2.311 1.00 92.31 96 ALA A C 1
ATOM 739 O O . ALA A 1 96 ? -1.937 11.637 1.098 1.00 92.31 96 ALA A O 1
ATOM 740 N N . ARG A 1 97 ? -1.187 11.505 3.218 1.00 94.94 97 ARG A N 1
ATOM 741 C CA . ARG A 1 97 ? 0.087 10.861 2.874 1.00 94.94 97 ARG A CA 1
ATOM 742 C C . ARG A 1 97 ? -0.127 9.463 2.315 1.00 94.94 97 ARG A C 1
ATOM 744 O O . ARG A 1 97 ? 0.425 9.146 1.260 1.00 94.94 97 ARG A O 1
ATOM 751 N N . LEU A 1 98 ? -0.965 8.652 2.966 1.00 95.12 98 LEU A N 1
ATOM 752 C CA . LEU A 1 98 ? -1.310 7.320 2.470 1.00 95.12 98 LEU A CA 1
ATOM 753 C C . LEU A 1 98 ? -1.949 7.393 1.077 1.00 95.12 98 LEU A C 1
ATOM 755 O O . LEU A 1 98 ? -1.554 6.639 0.193 1.00 95.12 98 LEU A O 1
ATOM 759 N N . HIS A 1 99 ? -2.875 8.325 0.849 1.00 93.12 99 HIS A N 1
ATOM 760 C CA . HIS A 1 99 ? -3.526 8.515 -0.445 1.00 93.12 99 HIS A CA 1
ATOM 761 C C . HIS A 1 99 ? -2.503 8.790 -1.548 1.00 93.12 99 HIS A C 1
ATOM 763 O O . HIS A 1 99 ? -2.486 8.120 -2.580 1.00 93.12 99 HIS A O 1
ATOM 769 N N . THR A 1 100 ? -1.595 9.735 -1.293 1.00 93.50 100 THR A N 1
ATOM 770 C CA . THR A 1 100 ? -0.532 10.116 -2.230 1.00 93.50 100 THR A CA 1
ATOM 771 C C . THR A 1 100 ? 0.375 8.927 -2.546 1.00 93.50 100 THR A C 1
ATOM 773 O O . THR A 1 100 ? 0.658 8.649 -3.714 1.00 93.50 100 THR A O 1
ATOM 776 N N . ALA A 1 101 ? 0.785 8.177 -1.520 1.00 94.81 101 ALA A N 1
ATOM 777 C CA . ALA A 1 101 ? 1.615 6.990 -1.684 1.00 94.81 101 ALA A CA 1
ATOM 778 C C . ALA A 1 101 ? 0.900 5.876 -2.462 1.00 94.81 101 ALA A C 1
ATOM 780 O O . ALA A 1 101 ? 1.521 5.223 -3.300 1.00 94.81 101 ALA A O 1
ATOM 781 N N . LEU A 1 102 ? -0.403 5.677 -2.241 1.00 93.56 102 LEU A N 1
ATOM 782 C CA . LEU A 1 102 ? -1.199 4.685 -2.965 1.00 93.56 102 LEU A CA 1
ATOM 783 C C . LEU A 1 102 ? -1.372 5.055 -4.437 1.00 93.56 102 LEU A C 1
ATOM 785 O O . LEU A 1 102 ? -1.161 4.203 -5.300 1.00 93.56 102 LEU A O 1
ATOM 789 N N . LEU A 1 103 ? -1.677 6.316 -4.750 1.00 92.44 103 LEU A N 1
ATOM 790 C CA . LEU A 1 103 ? -1.751 6.788 -6.135 1.00 92.44 103 LEU A CA 1
ATOM 791 C C . LEU A 1 103 ? -0.398 6.635 -6.852 1.00 92.44 103 LEU A C 1
ATOM 793 O O . LEU A 1 103 ? -0.334 6.143 -7.983 1.00 92.44 103 LEU A O 1
ATOM 797 N N . ALA A 1 104 ? 0.704 6.977 -6.182 1.00 92.12 104 ALA A N 1
ATOM 798 C CA . ALA A 1 104 ? 2.052 6.768 -6.706 1.00 92.12 104 ALA A CA 1
ATOM 799 C C . ALA A 1 104 ? 2.389 5.271 -6.884 1.00 92.12 104 ALA A C 1
ATOM 801 O O . ALA A 1 104 ? 2.975 4.866 -7.890 1.00 92.12 104 ALA A O 1
ATOM 802 N N . ALA A 1 105 ? 1.980 4.408 -5.954 1.00 92.50 105 ALA A N 1
ATOM 803 C CA . ALA A 1 105 ? 2.172 2.964 -6.066 1.00 92.50 105 ALA A CA 1
ATOM 804 C C . ALA A 1 105 ? 1.388 2.379 -7.252 1.00 92.50 105 ALA A C 1
ATOM 806 O O . ALA A 1 105 ? 1.952 1.655 -8.071 1.00 92.50 105 ALA A O 1
ATOM 807 N N . MET A 1 106 ? 0.116 2.749 -7.410 1.00 89.75 106 MET A N 1
ATOM 808 C CA . MET A 1 106 ? -0.738 2.297 -8.516 1.00 89.75 106 MET A CA 1
ATOM 809 C C . MET A 1 106 ? -0.229 2.753 -9.888 1.00 89.75 106 MET A C 1
ATOM 811 O O . MET A 1 106 ? -0.419 2.061 -10.888 1.00 89.75 106 MET A O 1
ATOM 815 N N . THR A 1 107 ? 0.440 3.903 -9.952 1.00 90.19 107 THR A N 1
ATOM 816 C CA . THR A 1 107 ? 1.017 4.423 -11.198 1.00 90.19 107 THR A CA 1
ATOM 817 C C . THR A 1 107 ? 2.407 3.873 -11.502 1.00 90.19 107 THR A C 1
ATOM 819 O O . THR A 1 107 ? 2.783 3.856 -12.674 1.00 90.19 107 THR A O 1
ATOM 822 N N . THR A 1 108 ? 3.153 3.383 -10.509 1.00 90.62 108 THR A N 1
ATOM 823 C CA . THR A 1 108 ? 4.504 2.818 -10.700 1.00 90.62 108 THR A CA 1
ATOM 824 C C . THR A 1 108 ? 4.509 1.301 -10.853 1.00 90.62 108 THR A C 1
ATOM 826 O O . THR A 1 108 ? 5.372 0.768 -11.547 1.00 90.62 108 THR A O 1
ATOM 829 N N . VAL A 1 109 ? 3.520 0.601 -10.294 1.00 91.19 109 VAL A N 1
ATOM 830 C CA . VAL A 1 109 ? 3.359 -0.838 -10.505 1.00 91.19 109 VAL A CA 1
ATOM 831 C C . VAL A 1 109 ? 2.777 -1.104 -11.893 1.00 91.19 109 VAL A C 1
ATOM 833 O O . VAL A 1 109 ? 1.735 -0.563 -12.264 1.00 91.19 109 VAL A O 1
ATOM 836 N N . LYS A 1 110 ? 3.449 -1.948 -12.680 1.00 92.38 110 LYS A N 1
ATOM 837 C CA . LYS A 1 110 ? 3.036 -2.320 -14.042 1.00 92.38 110 LYS A CA 1
ATOM 838 C C . LYS A 1 110 ? 3.012 -3.827 -14.215 1.00 92.38 110 LYS A C 1
ATOM 840 O O . LYS A 1 110 ? 3.764 -4.550 -13.577 1.00 92.38 110 LYS A O 1
ATOM 845 N N . HIS A 1 111 ? 2.177 -4.301 -15.128 1.00 92.12 111 HIS A N 1
ATOM 846 C CA . HIS A 1 111 ? 2.194 -5.692 -15.560 1.00 92.12 111 HIS A CA 1
ATOM 847 C C . HIS A 1 111 ? 3.378 -5.943 -16.501 1.00 92.12 111 HIS A C 1
ATOM 849 O O . HIS A 1 111 ? 3.463 -5.332 -17.572 1.00 92.12 111 HIS A O 1
ATOM 855 N N . CYS A 1 112 ? 4.271 -6.856 -16.124 1.00 93.19 112 CYS A N 1
ATOM 856 C CA . CYS A 1 112 ? 5.363 -7.308 -16.974 1.00 93.19 112 CYS A CA 1
ATOM 857 C C . CYS A 1 112 ? 4.813 -8.118 -18.154 1.00 93.19 112 CYS A C 1
ATOM 859 O O . CYS A 1 112 ? 4.232 -9.180 -17.963 1.00 93.19 112 CYS A O 1
ATOM 861 N N . GLN A 1 113 ? 5.053 -7.673 -19.386 1.00 92.38 113 GLN A N 1
ATOM 862 C CA . GLN A 1 113 ? 4.563 -8.349 -20.598 1.00 92.38 113 GLN A CA 1
ATOM 863 C C . GLN A 1 113 ? 5.245 -9.696 -20.898 1.00 92.38 113 GLN A C 1
ATOM 865 O O . GLN A 1 113 ? 4.855 -10.376 -21.838 1.00 92.38 113 GLN A O 1
ATOM 870 N N . ARG A 1 114 ? 6.289 -10.078 -20.148 1.00 93.69 114 ARG A N 1
ATOM 871 C CA . ARG A 1 114 ? 7.029 -11.333 -20.367 1.00 93.69 114 ARG A CA 1
ATOM 872 C C . ARG A 1 114 ? 6.603 -12.447 -19.425 1.00 93.69 114 ARG A C 1
ATOM 874 O O . ARG A 1 114 ? 6.398 -13.564 -19.873 1.00 93.69 114 ARG A O 1
ATOM 881 N N . CYS A 1 115 ? 6.565 -12.157 -18.127 1.00 95.44 115 CYS A N 1
ATOM 882 C CA . CYS A 1 115 ? 6.244 -13.139 -17.090 1.00 95.44 115 CYS A CA 1
ATOM 883 C C . CYS A 1 115 ? 4.844 -12.954 -16.499 1.00 95.44 115 CYS A C 1
ATOM 885 O O . CYS A 1 115 ? 4.480 -13.695 -15.593 1.00 95.44 115 CYS A O 1
ATOM 887 N N . GLU A 1 116 ? 4.103 -11.947 -16.967 1.00 91.62 116 GLU A N 1
ATOM 888 C CA . GLU A 1 116 ? 2.716 -11.650 -16.588 1.00 91.62 116 GLU A CA 1
ATOM 889 C C . GLU A 1 116 ? 2.500 -11.318 -15.105 1.00 91.62 116 GLU A C 1
ATOM 891 O O . GLU A 1 116 ? 1.385 -11.273 -14.590 1.00 91.62 116 GLU A O 1
ATOM 896 N N . ARG A 1 117 ? 3.587 -11.025 -14.390 1.00 90.62 117 ARG A N 1
ATOM 897 C CA . ARG A 1 117 ? 3.535 -10.571 -13.001 1.00 90.62 117 ARG A CA 1
ATOM 898 C C . ARG A 1 117 ? 3.517 -9.053 -12.943 1.00 90.62 117 ARG A C 1
ATOM 900 O O . ARG A 1 117 ? 4.185 -8.376 -13.728 1.00 90.62 117 ARG A O 1
ATOM 907 N N . LEU A 1 118 ? 2.776 -8.515 -11.983 1.00 90.00 118 LEU A N 1
ATOM 908 C CA . LEU A 1 118 ? 2.900 -7.111 -11.614 1.00 90.00 118 LEU A CA 1
ATOM 909 C C . LEU A 1 118 ? 4.289 -6.858 -11.007 1.00 90.00 118 LEU A C 1
ATOM 911 O O . LEU A 1 118 ? 4.825 -7.709 -10.299 1.00 90.00 118 LEU A O 1
ATOM 915 N N . THR A 1 119 ? 4.866 -5.693 -11.280 1.00 90.81 119 THR A N 1
ATOM 916 C CA . THR A 1 119 ? 6.182 -5.304 -10.775 1.00 90.81 119 THR A CA 1
ATOM 917 C C . THR A 1 119 ? 6.271 -3.810 -10.492 1.00 90.81 119 THR A C 1
ATOM 919 O O . THR A 1 119 ? 5.691 -3.005 -11.221 1.00 90.81 119 THR A O 1
ATOM 922 N N . ALA A 1 120 ? 7.029 -3.445 -9.457 1.00 89.75 120 ALA A N 1
ATOM 923 C CA . ALA A 1 120 ? 7.374 -2.063 -9.129 1.00 89.75 120 ALA A CA 1
ATOM 924 C C . ALA A 1 120 ? 8.678 -1.577 -9.799 1.00 89.75 120 ALA A C 1
ATOM 926 O O . ALA A 1 120 ? 8.937 -0.377 -9.809 1.00 89.75 120 ALA A O 1
ATOM 927 N N . ASP A 1 121 ? 9.485 -2.478 -10.372 1.00 91.31 121 ASP A N 1
ATOM 928 C CA . ASP A 1 121 ? 10.753 -2.174 -11.064 1.00 91.31 121 ASP A CA 1
ATOM 929 C C . ASP A 1 121 ? 10.589 -2.068 -12.594 1.00 91.31 121 ASP A C 1
ATOM 931 O O . ASP A 1 121 ? 11.482 -2.401 -13.375 1.00 91.31 121 ASP A O 1
ATOM 935 N N . ALA A 1 122 ? 9.400 -1.652 -13.026 1.00 91.81 122 ALA A N 1
ATOM 936 C CA . ALA A 1 122 ? 8.978 -1.697 -14.414 1.00 91.81 122 ALA A CA 1
ATOM 937 C C . ALA A 1 122 ? 9.875 -0.853 -15.337 1.00 91.81 122 ALA A C 1
ATOM 939 O O . ALA A 1 122 ? 9.973 0.365 -15.204 1.00 91.81 122 ALA A O 1
ATOM 940 N N . VAL A 1 123 ? 10.451 -1.502 -16.347 1.00 92.25 123 VAL A N 1
ATOM 941 C CA . VAL A 1 123 ? 11.214 -0.886 -17.436 1.00 92.25 123 VAL A CA 1
ATOM 942 C C . VAL A 1 123 ? 10.340 -0.839 -18.684 1.00 92.25 123 VAL A C 1
ATOM 944 O O . VAL A 1 123 ? 9.730 -1.840 -19.062 1.00 92.25 123 VAL A O 1
ATOM 947 N N . ALA A 1 124 ? 10.272 0.314 -19.349 1.00 90.94 124 ALA A N 1
ATOM 948 C CA . ALA A 1 124 ? 9.560 0.445 -20.616 1.00 90.94 124 ALA A CA 1
ATOM 949 C C . ALA A 1 124 ? 10.313 -0.297 -21.738 1.00 90.94 124 ALA A C 1
ATOM 951 O O . ALA A 1 124 ? 11.452 0.039 -22.054 1.00 90.94 124 ALA A O 1
ATOM 952 N N . VAL A 1 125 ? 9.670 -1.278 -22.376 1.00 90.00 125 VAL A N 1
ATOM 953 C CA . VAL A 1 125 ? 10.300 -2.172 -23.373 1.00 90.00 125 VAL A CA 1
ATOM 954 C C . VAL A 1 125 ? 9.771 -2.002 -24.798 1.00 90.00 125 VAL A C 1
ATOM 956 O O . VAL A 1 125 ? 10.398 -2.465 -25.743 1.00 90.00 125 VAL A O 1
ATOM 959 N N . GLY A 1 126 ? 8.654 -1.300 -24.989 1.00 81.38 126 GLY A N 1
ATOM 960 C CA . GLY A 1 126 ? 8.082 -1.040 -26.314 1.00 81.38 126 GLY A CA 1
ATOM 961 C C . GLY A 1 126 ? 6.902 -0.075 -26.238 1.00 81.38 126 GLY A C 1
ATOM 962 O O . GLY A 1 126 ? 6.331 0.080 -25.166 1.00 81.38 126 GLY A O 1
ATOM 963 N N . ASP A 1 127 ? 6.557 0.590 -27.338 1.00 78.00 127 ASP A N 1
ATOM 964 C CA . ASP A 1 127 ? 5.317 1.365 -27.461 1.00 78.00 127 ASP A CA 1
ATOM 965 C C . ASP A 1 127 ? 4.558 0.854 -28.683 1.00 78.00 127 ASP A C 1
ATOM 967 O O . ASP A 1 127 ? 5.159 0.614 -29.733 1.00 78.00 127 ASP A O 1
ATOM 971 N N . VAL A 1 128 ? 3.239 0.718 -28.573 1.00 68.12 128 VAL A N 1
ATOM 972 C CA . VAL A 1 128 ? 2.380 0.590 -29.758 1.00 68.12 128 VAL A CA 1
ATOM 973 C C . VAL A 1 128 ? 2.021 1.985 -30.217 1.00 68.12 128 VAL A C 1
ATOM 975 O O . VAL A 1 128 ? 1.337 2.690 -29.484 1.00 68.12 128 VAL A O 1
ATOM 978 N N . HIS A 1 129 ? 2.414 2.370 -31.427 1.00 63.03 129 HIS A N 1
ATOM 979 C CA . HIS A 1 129 ? 1.882 3.573 -32.056 1.00 63.03 129 HIS A CA 1
ATOM 980 C C . HIS A 1 129 ? 0.488 3.260 -32.606 1.00 63.03 129 HIS A C 1
ATOM 982 O O . HIS A 1 129 ? 0.350 2.544 -33.596 1.00 63.03 129 HIS A O 1
ATOM 988 N N . GLY A 1 130 ? -0.555 3.765 -31.948 1.00 54.69 130 GLY A N 1
ATOM 989 C CA . GLY A 1 130 ? -1.887 3.826 -32.545 1.00 54.69 130 GLY A CA 1
ATOM 990 C C . GLY A 1 130 ? -1.963 4.992 -33.532 1.00 54.69 130 GLY A C 1
ATOM 991 O O . GLY A 1 130 ? -1.367 6.040 -33.287 1.00 54.69 130 GLY A O 1
ATOM 992 N N . ALA A 1 131 ? -2.736 4.846 -34.612 1.00 57.38 131 ALA A N 1
ATOM 993 C CA . ALA A 1 131 ? -2.929 5.891 -35.629 1.00 57.38 131 ALA A CA 1
ATOM 994 C C . ALA A 1 131 ? -3.491 7.224 -35.074 1.00 57.38 131 ALA A C 1
ATOM 996 O O . ALA A 1 131 ? -3.467 8.235 -35.768 1.00 57.38 131 ALA A O 1
ATOM 997 N N . SER A 1 132 ? -3.964 7.241 -33.820 1.00 61.97 132 SER A N 1
ATOM 998 C CA . SER A 1 132 ? -4.603 8.387 -33.156 1.00 61.97 132 SER A CA 1
ATOM 999 C C . SER A 1 132 ? -3.834 8.933 -31.938 1.00 61.97 132 SER A C 1
ATOM 1001 O O . SER A 1 132 ? -4.405 9.640 -31.116 1.00 61.97 132 SER A O 1
ATOM 1003 N N . GLY A 1 133 ? -2.535 8.643 -31.805 1.00 53.03 133 GLY A N 1
ATOM 1004 C CA . GLY A 1 133 ? -1.620 9.458 -30.985 1.00 53.03 133 GLY A CA 1
ATOM 1005 C C . GLY A 1 133 ? -1.409 9.059 -29.518 1.00 53.03 133 GLY A C 1
ATOM 1006 O O . GLY A 1 133 ? -0.366 9.399 -28.968 1.00 53.03 133 GLY A O 1
ATOM 1007 N N . ALA A 1 134 ? -2.284 8.278 -28.880 1.00 59.44 134 ALA A N 1
ATOM 1008 C CA . ALA A 1 134 ? -1.967 7.713 -27.563 1.00 59.44 134 ALA A CA 1
ATOM 1009 C C . ALA A 1 134 ? -1.252 6.368 -27.733 1.00 59.44 134 ALA A C 1
ATOM 1011 O O . ALA A 1 134 ? -1.882 5.310 -27.810 1.00 59.44 134 ALA A O 1
ATOM 1012 N N . GLY A 1 135 ? 0.075 6.409 -27.849 1.00 65.94 135 GLY A N 1
ATOM 1013 C CA . GLY A 1 135 ? 0.863 5.186 -27.859 1.00 65.94 135 GLY A CA 1
ATOM 1014 C C . GLY A 1 135 ? 0.745 4.449 -26.522 1.00 65.94 135 GLY A C 1
ATOM 1015 O O . GLY A 1 135 ? 0.835 5.070 -25.465 1.00 65.94 135 GLY A O 1
ATOM 1016 N N . ARG A 1 136 ? 0.522 3.129 -26.537 1.00 76.75 136 ARG A N 1
ATOM 1017 C CA . ARG A 1 136 ? 0.499 2.331 -25.299 1.00 76.75 136 ARG A CA 1
ATOM 1018 C C . ARG A 1 136 ? 1.900 1.818 -24.999 1.00 76.75 136 ARG A C 1
ATOM 1020 O O . ARG A 1 136 ? 2.407 0.990 -25.754 1.00 76.75 136 ARG A O 1
ATOM 1027 N N . THR A 1 137 ? 2.486 2.261 -23.889 1.00 85.12 137 THR A N 1
ATOM 1028 C CA . THR A 1 137 ? 3.776 1.751 -23.410 1.00 85.12 137 THR A CA 1
ATOM 1029 C C . THR A 1 137 ? 3.627 0.366 -22.793 1.00 85.12 137 THR A C 1
ATOM 1031 O O . THR A 1 137 ? 2.786 0.120 -21.927 1.00 85.12 137 THR A O 1
ATOM 1034 N N . PHE A 1 138 ? 4.475 -0.546 -23.245 1.00 88.88 138 PHE A N 1
ATOM 1035 C CA . PHE A 1 138 ? 4.685 -1.865 -22.682 1.00 88.88 138 PHE A CA 1
AT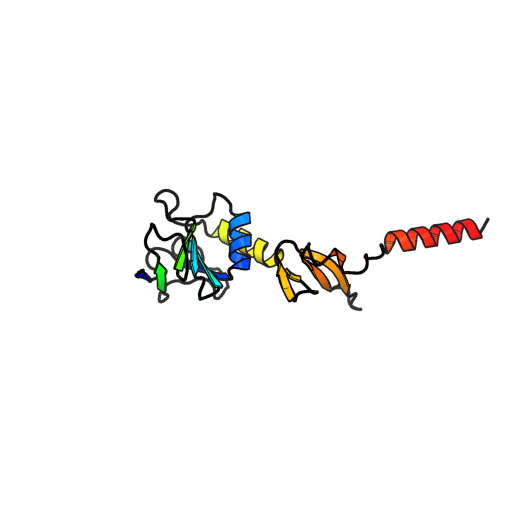OM 1036 C C . PHE A 1 138 ? 5.813 -1.834 -21.664 1.00 88.88 138 PHE A C 1
ATOM 1038 O O . PHE A 1 138 ? 6.860 -1.224 -21.891 1.00 88.88 138 PHE A O 1
ATOM 1045 N N . TYR A 1 139 ? 5.618 -2.572 -20.580 1.00 92.75 139 TYR A N 1
ATOM 1046 C CA . TYR A 1 139 ? 6.575 -2.672 -19.491 1.00 92.75 139 TYR A CA 1
ATOM 1047 C C . TYR A 1 139 ? 7.007 -4.121 -19.270 1.00 92.75 139 TYR A C 1
ATOM 1049 O O . TYR A 1 139 ? 6.234 -5.055 -19.489 1.00 92.75 139 TYR A O 1
ATOM 1057 N N . ALA A 1 140 ? 8.231 -4.305 -18.793 1.00 94.31 140 ALA A N 1
ATOM 1058 C CA . ALA A 1 140 ? 8.740 -5.562 -18.261 1.00 94.31 140 ALA A CA 1
ATOM 1059 C C . ALA A 1 140 ? 9.407 -5.312 -16.905 1.00 94.31 140 ALA A C 1
ATOM 1061 O O . ALA A 1 140 ? 9.874 -4.205 -16.659 1.00 94.31 140 ALA A O 1
ATOM 1062 N N . CYS A 1 141 ? 9.474 -6.315 -16.029 1.00 95.38 141 CYS A N 1
ATOM 1063 C CA . CYS A 1 141 ? 10.309 -6.204 -14.830 1.00 95.38 141 CYS A CA 1
ATOM 1064 C C . CYS A 1 141 ? 11.788 -6.121 -15.208 1.00 95.38 141 CYS A C 1
ATOM 1066 O O . CYS A 1 141 ? 12.175 -6.579 -16.290 1.00 95.38 141 CYS A O 1
ATOM 1068 N N . ALA A 1 142 ? 12.620 -5.591 -14.312 1.00 93.94 142 ALA A N 1
ATOM 1069 C CA . ALA A 1 142 ? 14.047 -5.411 -14.575 1.00 93.94 142 ALA A CA 1
ATOM 1070 C C . ALA A 1 142 ? 14.740 -6.727 -14.974 1.00 93.94 142 ALA A C 1
ATOM 1072 O O . ALA A 1 142 ? 15.595 -6.733 -15.856 1.00 93.94 142 ALA A O 1
ATOM 1073 N N . ALA A 1 143 ? 14.308 -7.859 -14.408 1.00 95.56 143 ALA A N 1
ATOM 1074 C CA . ALA A 1 143 ? 14.814 -9.186 -14.761 1.00 95.56 143 ALA A CA 1
ATOM 1075 C C . ALA A 1 143 ? 14.421 -9.648 -16.179 1.00 95.56 143 ALA A C 1
ATOM 1077 O O . ALA A 1 143 ? 15.185 -10.350 -16.835 1.00 95.56 143 ALA A O 1
ATOM 1078 N N . CYS A 1 144 ? 13.235 -9.274 -16.668 1.00 95.94 144 CYS A N 1
ATOM 1079 C CA . CYS A 1 144 ? 12.757 -9.665 -17.998 1.00 95.94 144 CYS A CA 1
ATOM 1080 C C . CYS A 1 144 ? 13.098 -8.650 -19.092 1.00 95.94 144 CYS A C 1
ATOM 1082 O O . CYS A 1 144 ? 13.073 -9.011 -20.268 1.00 95.94 144 CYS A O 1
ATOM 1084 N N . ALA A 1 145 ? 13.396 -7.398 -18.738 1.00 94.50 145 ALA A N 1
ATOM 1085 C CA . ALA A 1 145 ? 13.699 -6.339 -19.695 1.00 94.50 145 ALA A CA 1
ATOM 1086 C C . ALA A 1 145 ? 14.824 -6.707 -20.688 1.00 94.50 145 ALA A C 1
ATOM 1088 O O . ALA A 1 145 ? 14.637 -6.452 -21.879 1.00 94.50 145 ALA A O 1
ATOM 1089 N N . PRO A 1 146 ? 15.923 -7.389 -20.285 1.00 92.94 146 PRO A N 1
ATOM 1090 C CA . PRO A 1 146 ? 16.963 -7.829 -21.219 1.00 92.94 146 PRO A CA 1
ATOM 1091 C C . PRO A 1 146 ? 16.498 -8.817 -22.301 1.00 92.94 146 PRO A C 1
ATOM 1093 O O . PRO A 1 146 ? 17.197 -8.986 -23.296 1.00 92.94 146 PRO A O 1
ATOM 1096 N N . CYS A 1 147 ? 15.345 -9.479 -22.136 1.00 91.31 147 CYS A N 1
ATOM 1097 C CA . CYS A 1 147 ? 14.799 -10.407 -23.133 1.00 91.31 147 CYS A CA 1
ATOM 1098 C C . CYS A 1 147 ? 14.063 -9.707 -24.283 1.00 91.31 147 CYS A C 1
ATOM 1100 O O . CYS A 1 147 ? 13.705 -10.365 -25.260 1.00 91.31 147 CYS A O 1
ATOM 1102 N N . PHE A 1 148 ? 13.781 -8.409 -24.162 1.00 87.31 148 PHE A N 1
ATOM 1103 C CA . PHE A 1 148 ? 13.130 -7.648 -25.221 1.00 87.31 148 PHE A CA 1
ATOM 1104 C C . PHE A 1 148 ? 14.175 -7.120 -26.207 1.00 87.31 148 PHE A C 1
ATOM 1106 O O . PHE A 1 148 ? 15.277 -6.743 -25.797 1.00 87.31 148 PHE A O 1
ATOM 1113 N N . P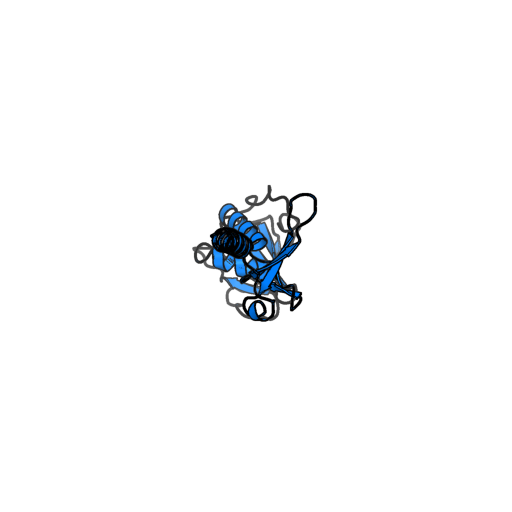RO A 1 149 ? 13.853 -7.070 -27.513 1.00 81.69 149 PRO A N 1
ATOM 1114 C CA . PRO A 1 149 ? 14.739 -6.447 -28.482 1.00 81.69 149 PRO A CA 1
ATOM 1115 C C . PRO A 1 149 ? 14.989 -4.995 -28.070 1.00 81.69 149 PRO A C 1
ATOM 1117 O O . PRO A 1 149 ? 14.063 -4.287 -27.666 1.00 81.69 149 PRO A O 1
ATOM 1120 N N . ARG A 1 150 ? 16.245 -4.542 -28.168 1.00 72.38 150 ARG A N 1
ATOM 1121 C CA . ARG A 1 150 ? 16.582 -3.145 -27.875 1.00 72.38 150 ARG A CA 1
ATOM 1122 C C . ARG A 1 150 ? 15.707 -2.246 -28.739 1.00 72.38 150 ARG A C 1
ATOM 1124 O O . ARG A 1 150 ? 15.695 -2.396 -29.963 1.00 72.38 150 ARG A O 1
ATOM 1131 N N . ARG A 1 151 ? 15.000 -1.305 -28.108 1.00 65.50 151 ARG A N 1
ATOM 1132 C CA . ARG A 1 151 ? 14.334 -0.233 -28.846 1.00 65.50 151 ARG A CA 1
ATOM 1133 C C . ARG A 1 151 ? 15.371 0.438 -29.737 1.00 65.50 151 ARG A C 1
ATOM 1135 O O . ARG A 1 151 ? 16.406 0.892 -29.251 1.00 65.50 151 ARG A O 1
ATOM 1142 N N . ARG A 1 152 ? 15.088 0.483 -31.034 1.00 66.12 152 ARG A N 1
ATOM 1143 C CA . ARG A 1 152 ? 15.803 1.372 -31.944 1.00 66.12 152 ARG A CA 1
ATOM 1144 C C . ARG A 1 152 ? 15.431 2.794 -31.562 1.00 66.12 152 ARG A C 1
ATOM 1146 O O . ARG A 1 152 ? 14.258 3.059 -31.314 1.00 66.12 152 ARG A O 1
ATOM 1153 N N . ASP A 1 153 ? 16.427 3.664 -31.464 1.00 70.12 153 ASP A N 1
ATOM 1154 C CA . ASP A 1 153 ? 16.210 5.085 -31.225 1.00 70.12 153 ASP A CA 1
ATOM 1155 C C . ASP A 1 153 ? 15.806 5.741 -32.556 1.00 70.12 153 ASP A C 1
ATOM 1157 O O . ASP A 1 153 ? 16.658 5.892 -33.440 1.00 70.12 153 ASP A O 1
ATOM 1161 N N . PRO A 1 154 ? 14.530 6.140 -32.727 1.00 70.75 154 PRO A N 1
ATOM 1162 C CA . PRO A 1 154 ? 14.068 6.698 -33.991 1.00 70.75 154 PRO 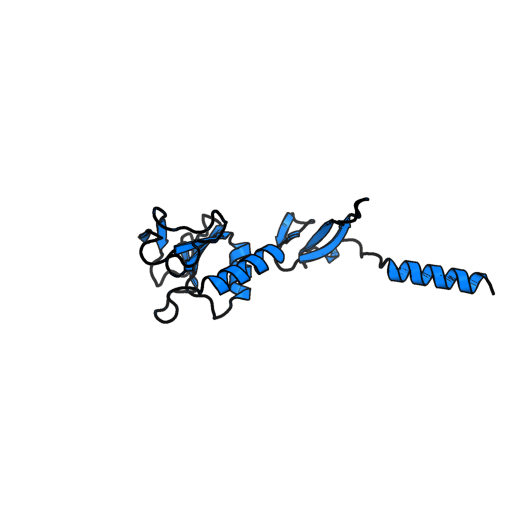A CA 1
ATOM 1163 C C . PRO A 1 154 ? 14.769 8.017 -34.324 1.00 70.75 154 PRO A C 1
ATOM 1165 O O . PRO A 1 154 ? 14.986 8.322 -35.496 1.00 70.75 154 PRO A O 1
ATOM 1168 N N . LEU A 1 155 ? 15.161 8.801 -33.311 1.00 76.38 155 LEU A N 1
ATOM 1169 C CA . LEU A 1 155 ? 15.869 10.065 -33.513 1.00 76.38 155 LEU A CA 1
ATOM 1170 C C . LEU A 1 155 ? 17.292 9.817 -34.012 1.00 76.38 155 LEU A C 1
ATOM 1172 O O . LEU A 1 155 ? 17.749 10.514 -34.922 1.00 76.38 155 LEU A O 1
ATOM 1176 N N . ALA A 1 156 ? 17.969 8.799 -33.479 1.00 77.38 156 ALA A N 1
ATOM 1177 C CA . ALA A 1 156 ? 19.276 8.382 -33.975 1.00 77.38 156 ALA A CA 1
ATOM 1178 C C . ALA A 1 156 ? 19.206 7.847 -35.416 1.00 77.38 156 ALA A C 1
ATOM 1180 O O . ALA A 1 156 ? 20.058 8.202 -36.234 1.00 77.38 156 ALA A O 1
ATOM 1181 N N . GLU A 1 157 ? 18.183 7.054 -35.757 1.00 79.81 157 GLU A N 1
ATOM 1182 C CA . GLU A 1 157 ? 17.970 6.540 -37.121 1.00 79.81 157 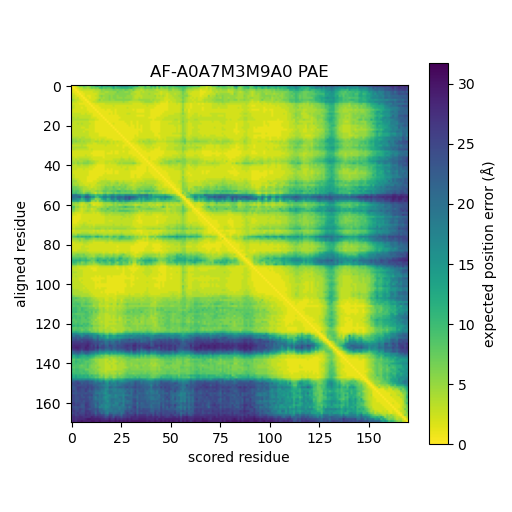GLU A CA 1
ATOM 1183 C C . GLU A 1 157 ? 17.681 7.672 -38.124 1.00 79.81 157 GLU A C 1
ATOM 1185 O O . GLU A 1 157 ? 18.289 7.737 -39.199 1.00 79.81 157 GLU A O 1
ATOM 1190 N N . LEU A 1 158 ? 16.828 8.633 -37.754 1.00 79.88 158 LEU A N 1
ATOM 1191 C CA . LEU A 1 158 ? 16.575 9.845 -38.540 1.00 79.88 158 LEU A CA 1
ATOM 1192 C C . LEU A 1 158 ? 17.846 10.685 -38.722 1.00 79.88 158 LEU A C 1
ATOM 1194 O O . LEU A 1 158 ? 18.113 11.182 -39.820 1.00 79.88 158 LEU A O 1
ATOM 1198 N N . ALA A 1 159 ? 18.655 10.840 -37.672 1.00 85.81 159 ALA A N 1
ATOM 1199 C CA . ALA A 1 159 ? 19.916 11.574 -37.741 1.00 85.81 159 ALA A CA 1
ATOM 1200 C C . ALA A 1 159 ? 20.942 10.882 -38.654 1.00 85.81 159 ALA A C 1
ATOM 1202 O O . ALA A 1 159 ? 21.610 11.557 -39.437 1.00 85.81 159 ALA A O 1
ATOM 1203 N N . ALA A 1 160 ? 21.048 9.552 -38.594 1.00 81.12 160 ALA A N 1
ATOM 1204 C CA . ALA A 1 160 ? 21.911 8.771 -39.478 1.00 81.12 160 ALA A CA 1
ATOM 1205 C C . ALA A 1 160 ? 21.471 8.883 -40.945 1.00 81.12 160 ALA A C 1
ATOM 1207 O O . ALA A 1 160 ? 22.297 9.160 -41.813 1.00 81.12 160 ALA A O 1
ATOM 1208 N N . THR A 1 161 ? 20.165 8.786 -41.204 1.00 85.38 161 THR A N 1
ATOM 1209 C CA . THR A 1 161 ? 19.586 8.952 -42.548 1.00 85.38 161 THR A CA 1
ATOM 1210 C C . THR A 1 161 ? 19.901 10.335 -43.124 1.00 85.38 161 THR A C 1
ATOM 1212 O O . THR A 1 161 ? 20.312 10.467 -44.275 1.00 85.38 161 THR A O 1
ATOM 1215 N N . ARG A 1 162 ? 19.779 11.389 -42.304 1.00 86.25 162 ARG A N 1
ATOM 1216 C CA . ARG A 1 162 ? 20.131 12.762 -42.700 1.00 86.25 162 ARG A CA 1
ATOM 1217 C C . ARG A 1 162 ? 21.619 12.937 -43.010 1.00 86.25 162 ARG A C 1
ATOM 1219 O O . ARG A 1 162 ? 21.935 13.723 -43.898 1.00 86.25 162 ARG A O 1
ATOM 1226 N N . ARG A 1 163 ? 22.520 12.252 -42.295 1.00 85.38 163 ARG A N 1
ATOM 1227 C CA . ARG A 1 163 ? 23.967 12.277 -42.584 1.00 85.38 163 ARG A CA 1
ATOM 1228 C C . ARG A 1 163 ? 24.280 11.602 -43.919 1.00 85.38 163 ARG A C 1
ATOM 1230 O O . ARG A 1 163 ? 24.872 12.245 -44.778 1.00 85.38 163 ARG A O 1
ATOM 1237 N N . ALA A 1 164 ? 23.758 10.396 -44.142 1.00 83.44 164 ALA A N 1
ATOM 1238 C CA . ALA A 1 164 ? 23.960 9.659 -45.391 1.00 83.44 164 ALA A CA 1
ATOM 1239 C C . ALA A 1 164 ? 23.480 10.441 -46.633 1.00 83.44 164 ALA A C 1
ATOM 1241 O O . ALA A 1 164 ? 24.160 10.477 -47.654 1.00 83.44 164 ALA A O 1
ATOM 1242 N N . LEU A 1 165 ? 22.342 11.144 -46.536 1.00 83.44 165 LEU A N 1
ATOM 1243 C CA . LEU A 1 165 ? 21.834 11.995 -47.624 1.00 83.44 165 LEU A CA 1
ATOM 1244 C C . LEU A 1 165 ? 22.710 13.224 -47.921 1.00 83.44 165 LEU A C 1
ATOM 1246 O O . LEU A 1 165 ? 22.648 13.757 -49.028 1.00 83.44 165 LEU A O 1
ATOM 1250 N N . ARG A 1 166 ? 23.477 13.714 -46.940 1.00 79.38 166 ARG A N 1
ATOM 1251 C CA . ARG A 1 166 ? 24.409 14.837 -47.128 1.00 79.38 166 ARG A CA 1
ATOM 1252 C C . ARG A 1 166 ? 25.721 14.370 -47.747 1.00 79.38 166 ARG A C 1
ATOM 1254 O O . ARG A 1 166 ? 26.242 15.058 -48.611 1.00 79.38 166 ARG A O 1
ATOM 1261 N N . GLU A 1 167 ? 26.210 13.207 -47.333 1.00 79.06 167 GLU A N 1
ATOM 1262 C CA . GLU A 1 167 ? 27.455 12.612 -47.833 1.00 79.06 167 GLU A CA 1
ATOM 1263 C C . GLU A 1 167 ? 27.314 12.109 -49.278 1.00 79.06 167 GLU A C 1
ATOM 1265 O O . GLU A 1 167 ? 28.232 12.281 -50.066 1.00 79.06 167 GLU A O 1
ATOM 1270 N N . GLY A 1 168 ? 26.147 11.586 -49.673 1.00 67.75 168 GLY A N 1
ATOM 1271 C CA . GLY A 1 168 ? 25.879 11.167 -51.059 1.00 67.75 168 GLY A CA 1
ATOM 1272 C C . GLY A 1 168 ? 25.579 12.301 -52.053 1.00 67.75 168 GLY A C 1
ATOM 1273 O O . GLY A 1 168 ? 25.202 12.023 -53.189 1.00 67.75 168 GLY A O 1
ATOM 1274 N N . ARG A 1 169 ? 25.665 13.569 -51.628 1.00 58.56 169 ARG A N 1
ATOM 1275 C CA . ARG A 1 169 ? 25.465 14.767 -52.470 1.00 58.56 169 ARG A CA 1
ATOM 1276 C C . ARG A 1 169 ? 26.755 15.571 -52.702 1.00 58.56 169 ARG A C 1
ATOM 1278 O O . ARG A 1 169 ? 26.672 16.627 -53.328 1.00 58.56 169 ARG A O 1
ATOM 1285 N N . ALA A 1 170 ? 27.889 15.107 -52.177 1.00 49.78 170 ALA A N 1
ATOM 1286 C CA . ALA A 1 170 ? 29.230 15.643 -52.428 1.00 49.78 170 ALA A CA 1
ATOM 1287 C C . ALA A 1 170 ? 29.932 14.814 -53.511 1.00 49.78 170 ALA A C 1
ATOM 1289 O O . ALA A 1 170 ? 30.721 15.416 -54.270 1.00 49.78 170 ALA A O 1
#